Protein AF-A0A975L8X0-F1 (afdb_monomer_lite)

Structure (mmCIF, N/CA/C/O backbone):
data_AF-A0A975L8X0-F1
#
_entry.id   AF-A0A975L8X0-F1
#
loop_
_atom_site.group_PDB
_atom_site.id
_atom_site.type_symbol
_atom_site.label_atom_id
_atom_site.label_alt_id
_atom_site.label_comp_id
_atom_site.label_asym_id
_atom_site.label_entity_id
_atom_site.label_seq_id
_atom_site.pdbx_PDB_ins_code
_atom_site.Cartn_x
_atom_site.Cartn_y
_atom_site.Cartn_z
_atom_site.occupancy
_atom_site.B_iso_or_equiv
_atom_site.auth_seq_id
_atom_site.auth_comp_id
_atom_site.auth_asym_id
_atom_site.auth_atom_id
_atom_site.pdbx_PDB_model_num
ATOM 1 N N . MET A 1 1 ? 4.754 -21.059 49.675 1.00 55.91 1 MET A N 1
ATOM 2 C CA . MET A 1 1 ? 4.099 -20.841 48.363 1.00 55.91 1 MET A CA 1
ATOM 3 C C . MET A 1 1 ? 3.462 -22.156 47.938 1.00 55.91 1 MET A C 1
ATOM 5 O O . MET A 1 1 ? 4.139 -23.170 48.025 1.00 55.91 1 MET A O 1
ATOM 9 N N . SER A 1 2 ? 2.166 -22.177 47.611 1.00 67.75 2 SER A N 1
ATOM 10 C CA . SER A 1 2 ? 1.425 -23.437 47.421 1.00 67.75 2 SER A CA 1
ATOM 11 C C . SER A 1 2 ? 1.629 -24.007 46.003 1.00 67.75 2 SER A C 1
ATOM 13 O O . SER A 1 2 ? 1.633 -23.211 45.058 1.00 67.75 2 SER A O 1
ATOM 15 N N . PRO A 1 3 ? 1.754 -25.338 45.813 1.00 68.19 3 PRO A N 1
ATOM 16 C CA . PRO A 1 3 ? 2.010 -25.963 44.506 1.00 68.19 3 PRO A CA 1
ATOM 17 C C . PRO A 1 3 ? 1.016 -25.545 43.413 1.00 68.19 3 PRO A C 1
ATOM 19 O O . PRO A 1 3 ? 1.399 -25.328 42.266 1.00 68.19 3 PRO A O 1
ATOM 22 N N . ALA A 1 4 ? -0.250 -25.335 43.788 1.00 67.00 4 ALA A N 1
ATOM 23 C CA . ALA A 1 4 ? -1.307 -24.887 42.881 1.00 67.00 4 ALA A CA 1
ATOM 24 C C . ALA A 1 4 ? -1.057 -23.480 42.303 1.00 67.00 4 ALA A C 1
ATOM 26 O O . ALA A 1 4 ? -1.354 -23.222 41.137 1.00 67.00 4 ALA A O 1
ATOM 27 N N . LYS A 1 5 ? -0.457 -22.575 43.088 1.00 71.56 5 LYS A N 1
ATOM 28 C CA . LYS A 1 5 ? -0.154 -21.205 42.647 1.00 71.56 5 LYS A CA 1
ATOM 29 C C . LYS A 1 5 ? 0.991 -21.198 41.628 1.00 71.56 5 LYS A C 1
ATOM 31 O O . LYS A 1 5 ? 0.914 -20.502 40.626 1.00 71.56 5 LYS A O 1
ATOM 36 N N . MET A 1 6 ? 1.984 -22.066 41.829 1.00 66.12 6 MET A N 1
ATOM 37 C CA . MET A 1 6 ? 3.140 -22.222 40.940 1.00 66.12 6 MET A CA 1
ATOM 38 C C . MET A 1 6 ? 2.777 -22.872 39.593 1.00 66.12 6 MET A C 1
ATOM 40 O O . MET A 1 6 ? 3.322 -22.493 38.559 1.00 66.12 6 MET A O 1
ATOM 44 N N . MET A 1 7 ? 1.835 -23.823 39.590 1.00 65.69 7 MET A N 1
ATOM 45 C CA . MET A 1 7 ? 1.292 -24.431 38.365 1.00 65.69 7 MET A CA 1
ATOM 46 C C . MET A 1 7 ? 0.499 -23.413 37.532 1.00 65.69 7 MET A C 1
ATOM 48 O O . MET A 1 7 ? 0.650 -23.366 36.314 1.00 65.69 7 MET A O 1
ATOM 52 N N . SER A 1 8 ? -0.292 -22.560 38.193 1.00 75.31 8 SER A N 1
ATOM 53 C CA . SER A 1 8 ? -1.076 -21.502 37.541 1.00 75.31 8 SER A CA 1
ATOM 54 C C . SER A 1 8 ? -0.187 -20.407 36.933 1.00 75.31 8 SER A C 1
ATOM 56 O O . SER A 1 8 ? -0.393 -19.992 35.794 1.00 75.31 8 SER A O 1
ATOM 58 N N . GLU A 1 9 ? 0.879 -20.005 37.634 1.00 78.00 9 GLU A N 1
ATOM 59 C CA . GLU A 1 9 ? 1.866 -19.048 37.112 1.00 78.00 9 GLU A CA 1
ATOM 60 C C . GLU A 1 9 ? 2.640 -19.604 35.909 1.00 78.00 9 GLU A C 1
ATOM 62 O O . GLU A 1 9 ? 2.804 -18.910 34.905 1.00 78.00 9 GLU A O 1
ATOM 67 N N . LYS A 1 10 ? 3.048 -20.881 35.962 1.00 75.56 10 LYS A N 1
ATOM 68 C CA . LYS A 1 10 ? 3.698 -21.558 34.829 1.00 75.56 10 LYS A CA 1
ATOM 69 C C . LYS A 1 10 ? 2.776 -21.683 33.618 1.00 75.56 10 LYS A C 1
ATOM 71 O O . LYS A 1 10 ? 3.245 -21.502 32.499 1.00 75.56 10 LYS A O 1
ATOM 76 N N . ALA A 1 11 ? 1.485 -21.947 33.822 1.00 75.25 11 ALA A N 1
ATOM 77 C CA . ALA A 1 11 ? 0.503 -21.980 32.741 1.00 75.25 11 ALA A CA 1
ATOM 78 C C . ALA A 1 11 ? 0.311 -20.589 32.112 1.00 75.25 11 ALA A C 1
ATOM 80 O O . ALA A 1 11 ? 0.362 -20.451 30.892 1.00 75.25 11 ALA A O 1
ATOM 81 N N . ALA A 1 12 ? 0.193 -19.538 32.929 1.00 77.38 12 ALA A N 1
ATOM 82 C CA . ALA A 1 12 ? 0.083 -18.161 32.447 1.00 77.38 12 ALA A CA 1
ATOM 83 C C . ALA A 1 12 ? 1.349 -17.680 31.716 1.00 77.38 12 ALA A C 1
ATOM 85 O O . ALA A 1 12 ? 1.270 -16.846 30.813 1.00 77.38 12 ALA A O 1
ATOM 86 N N . GLU A 1 13 ? 2.529 -18.171 32.097 1.00 76.44 13 GLU A N 1
ATOM 87 C CA . GLU A 1 13 ? 3.774 -17.883 31.384 1.00 76.44 13 GLU A CA 1
ATOM 88 C C . GLU A 1 13 ? 3.920 -18.693 30.090 1.00 76.44 13 GLU A C 1
ATOM 90 O O . GLU A 1 13 ? 4.426 -18.169 29.101 1.00 76.44 13 GLU A O 1
ATOM 95 N N . GLN A 1 14 ? 3.429 -19.935 30.049 1.00 70.88 14 GLN A N 1
ATOM 96 C CA . GLN A 1 14 ? 3.377 -20.724 28.816 1.00 70.88 14 GLN A CA 1
ATOM 97 C C . GLN A 1 14 ? 2.413 -20.127 27.790 1.00 70.88 14 GLN A C 1
ATOM 99 O O . GLN A 1 14 ? 2.766 -20.073 26.617 1.00 70.88 14 GLN A O 1
ATOM 104 N N . VAL A 1 15 ? 1.255 -19.611 28.216 1.00 70.44 15 VAL A N 1
ATOM 105 C CA . VAL A 1 15 ? 0.321 -18.889 27.333 1.00 70.44 15 VAL A CA 1
ATOM 106 C C . VAL A 1 15 ? 0.959 -17.601 26.811 1.00 70.44 15 VAL A C 1
ATOM 108 O O . VAL A 1 15 ? 0.983 -17.386 25.605 1.00 70.44 15 VAL A O 1
ATOM 111 N N . ARG A 1 16 ? 1.593 -16.800 27.681 1.00 73.19 16 ARG A N 1
ATOM 112 C CA . ARG A 1 16 ? 2.320 -15.587 27.262 1.00 73.19 16 ARG A CA 1
ATOM 113 C C . ARG A 1 16 ? 3.479 -15.889 26.309 1.00 73.19 16 ARG A C 1
ATOM 115 O O . ARG A 1 16 ? 3.683 -15.145 25.356 1.00 73.19 16 ARG A O 1
ATOM 122 N N . LYS A 1 17 ? 4.220 -16.981 26.528 1.00 65.94 17 LYS A N 1
ATOM 123 C CA . LYS A 1 17 ? 5.264 -17.447 25.601 1.00 65.94 17 LYS A CA 1
ATOM 124 C C . LYS A 1 17 ? 4.679 -17.952 24.289 1.00 65.94 17 LYS A C 1
ATOM 126 O O . LYS A 1 17 ? 5.260 -17.659 23.258 1.00 65.94 17 LYS A O 1
ATOM 131 N N . ALA A 1 18 ? 3.558 -18.668 24.309 1.00 61.19 18 ALA A N 1
ATOM 132 C CA . ALA A 1 18 ? 2.891 -19.150 23.103 1.00 61.19 18 ALA A CA 1
ATOM 133 C C . ALA A 1 18 ? 2.332 -17.994 22.256 1.00 61.19 18 ALA A C 1
ATOM 135 O O . ALA A 1 18 ? 2.523 -18.010 21.045 1.00 61.19 18 ALA A O 1
ATOM 136 N N . ASP A 1 19 ? 1.743 -16.964 22.873 1.00 59.00 19 ASP A N 1
ATOM 137 C CA . ASP A 1 19 ? 1.333 -15.727 22.188 1.00 59.00 19 ASP A CA 1
ATOM 138 C C . ASP A 1 19 ? 2.541 -14.940 21.657 1.00 59.00 19 ASP A C 1
ATOM 140 O O . ASP A 1 19 ? 2.546 -14.510 20.505 1.00 59.00 19 ASP A O 1
ATOM 144 N N . ALA A 1 20 ? 3.616 -14.826 22.444 1.00 60.09 20 ALA A N 1
ATOM 145 C CA . ALA A 1 20 ? 4.866 -14.207 22.001 1.00 60.09 20 ALA A CA 1
ATOM 146 C C . ALA A 1 20 ? 5.560 -14.981 20.865 1.00 60.09 20 ALA A C 1
ATOM 148 O O . ALA A 1 20 ? 6.262 -14.376 20.058 1.00 60.09 20 ALA A O 1
ATOM 149 N N . LEU A 1 21 ? 5.369 -16.302 20.784 1.00 55.38 21 LEU A N 1
ATOM 150 C CA . LEU A 1 21 ? 5.897 -17.150 19.712 1.00 55.38 21 LEU A CA 1
ATOM 151 C C . LEU A 1 21 ? 5.004 -17.109 18.462 1.00 55.38 21 LEU A C 1
ATOM 153 O O . LEU A 1 21 ? 5.518 -17.139 17.346 1.00 55.38 21 LEU A O 1
ATOM 157 N N . ARG A 1 22 ? 3.681 -16.971 18.634 1.00 53.16 22 ARG A N 1
ATOM 158 C CA . ARG A 1 22 ? 2.722 -16.699 17.547 1.00 53.16 22 ARG A CA 1
ATOM 159 C C . ARG A 1 22 ? 3.025 -15.384 16.827 1.00 53.16 22 ARG A C 1
ATOM 161 O O . ARG A 1 22 ? 2.764 -15.274 15.639 1.00 53.16 22 ARG A O 1
ATOM 168 N N . LEU A 1 23 ? 3.630 -14.429 17.529 1.00 56.44 23 LEU A N 1
ATOM 169 C CA . LEU A 1 23 ? 4.088 -13.146 16.990 1.00 56.44 23 LEU A CA 1
ATOM 170 C C . LEU A 1 23 ? 5.388 -13.222 16.159 1.00 56.44 23 LEU A C 1
ATOM 172 O O . LEU A 1 23 ? 5.853 -12.178 15.705 1.00 56.44 23 LEU A O 1
ATOM 176 N N . GLN A 1 24 ? 6.011 -14.396 15.962 1.00 61.16 24 GLN A N 1
ATOM 177 C CA . GLN A 1 24 ? 7.360 -14.468 15.370 1.00 61.16 24 GLN A CA 1
ATOM 178 C C . GLN A 1 24 ? 7.471 -14.865 13.897 1.00 61.16 24 GLN A C 1
ATOM 180 O O . GLN A 1 24 ? 8.574 -14.754 13.364 1.00 61.16 24 GLN A O 1
ATOM 185 N N . ARG A 1 25 ? 6.400 -15.239 13.191 1.00 56.84 25 ARG A N 1
ATOM 186 C CA . ARG A 1 25 ? 6.434 -15.287 11.718 1.00 56.84 25 ARG A CA 1
ATOM 187 C C . ARG A 1 25 ? 5.077 -14.907 11.137 1.00 56.84 25 ARG A C 1
ATOM 189 O O . ARG A 1 25 ? 4.072 -15.393 11.654 1.00 56.84 25 ARG A O 1
ATOM 196 N N . PRO A 1 26 ? 5.038 -14.084 10.075 1.00 62.03 26 PRO A N 1
ATOM 197 C CA . PRO A 1 26 ? 3.825 -13.915 9.294 1.00 62.03 26 PRO A CA 1
ATOM 198 C C . PRO A 1 26 ? 3.298 -15.286 8.859 1.00 62.03 26 PRO A C 1
ATOM 200 O O . PRO A 1 26 ? 4.081 -16.184 8.541 1.00 62.03 26 PRO A O 1
ATOM 203 N N . THR A 1 27 ? 1.977 -15.460 8.865 1.00 67.81 27 THR A N 1
ATOM 204 C CA . THR A 1 27 ? 1.337 -16.701 8.393 1.00 67.81 27 THR A CA 1
ATOM 205 C C . THR A 1 27 ? 1.385 -16.846 6.867 1.00 67.81 27 THR A C 1
ATOM 207 O O . THR A 1 27 ? 1.020 -17.892 6.335 1.00 67.81 27 THR A O 1
ATOM 210 N N . TRP A 1 28 ? 1.863 -15.808 6.179 1.00 67.44 28 TRP A N 1
ATOM 211 C CA . TRP A 1 28 ? 1.952 -15.670 4.733 1.00 67.44 28 TRP A CA 1
ATOM 212 C C . TRP A 1 28 ? 3.406 -15.655 4.249 1.00 67.44 28 TRP A C 1
ATOM 214 O O . TRP A 1 28 ? 4.306 -15.180 4.948 1.00 67.44 28 TRP A O 1
ATOM 224 N N . SER A 1 29 ? 3.631 -16.151 3.029 1.00 72.25 29 SER A N 1
ATOM 225 C CA . SER A 1 29 ? 4.866 -15.865 2.298 1.00 72.25 29 SER A CA 1
ATOM 226 C C . SER A 1 29 ? 4.864 -14.396 1.864 1.00 72.25 29 SER A C 1
ATOM 228 O O . SER A 1 29 ? 3.801 -13.795 1.688 1.00 72.25 29 SER A O 1
ATOM 230 N N . PHE A 1 30 ? 6.047 -13.792 1.740 1.00 69.19 30 PHE A N 1
ATOM 231 C CA . PHE A 1 30 ? 6.176 -12.394 1.316 1.00 69.19 30 PHE A CA 1
ATOM 232 C C . PHE A 1 30 ? 5.448 -12.143 -0.019 1.00 69.19 30 PHE A C 1
ATOM 234 O O . PHE A 1 30 ? 4.778 -11.125 -0.177 1.00 69.19 30 PHE A O 1
ATOM 241 N N . ASP A 1 31 ? 5.484 -13.132 -0.908 1.00 70.75 31 ASP A N 1
ATOM 242 C CA . ASP A 1 31 ? 4.881 -13.113 -2.238 1.00 70.75 31 ASP A CA 1
ATOM 243 C C . ASP A 1 31 ? 3.347 -13.150 -2.148 1.00 70.75 31 ASP A C 1
ATOM 245 O O . ASP A 1 31 ? 2.671 -12.237 -2.628 1.00 70.75 31 ASP A O 1
ATOM 249 N N . ASP A 1 32 ? 2.796 -14.142 -1.431 1.00 71.06 32 ASP A N 1
ATOM 250 C CA . ASP A 1 32 ? 1.347 -14.279 -1.211 1.00 71.06 32 ASP A CA 1
ATOM 251 C C . ASP A 1 32 ? 0.767 -13.038 -0.533 1.00 71.06 32 ASP A C 1
ATOM 253 O O . ASP A 1 32 ? -0.381 -12.653 -0.770 1.00 71.06 32 ASP A O 1
ATOM 257 N N . HIS A 1 33 ? 1.552 -12.397 0.329 1.00 76.88 33 HIS A N 1
ATOM 258 C CA . HIS A 1 33 ? 1.128 -11.185 0.998 1.00 76.88 33 HIS A CA 1
ATOM 259 C C . HIS A 1 33 ? 1.000 -10.018 0.047 1.00 76.88 33 HIS A C 1
ATOM 261 O O . HIS A 1 33 ? -0.069 -9.423 0.013 1.00 76.88 33 HIS A O 1
ATOM 267 N N . TRP A 1 34 ? 2.026 -9.694 -0.740 1.00 82.31 34 TRP A N 1
ATOM 268 C CA . TRP A 1 34 ? 1.946 -8.540 -1.633 1.00 82.31 34 TRP A CA 1
ATOM 269 C C . TRP A 1 34 ? 0.926 -8.737 -2.753 1.00 82.31 34 TRP A C 1
ATOM 271 O O . TRP A 1 34 ? 0.173 -7.805 -3.036 1.00 82.31 34 TRP A O 1
ATOM 281 N N . VAL A 1 35 ? 0.816 -9.944 -3.320 1.00 78.44 35 VAL A N 1
ATOM 282 C CA . VAL A 1 35 ? -0.201 -10.249 -4.341 1.00 78.44 35 VAL A CA 1
ATOM 283 C C . VAL A 1 35 ? -1.610 -10.002 -3.801 1.00 78.44 35 VAL A C 1
ATOM 285 O O . VAL A 1 35 ? -2.407 -9.306 -4.432 1.00 78.44 35 VAL A O 1
ATOM 288 N N . ASN A 1 36 ? -1.929 -10.519 -2.614 1.00 81.75 36 ASN A N 1
ATOM 289 C CA . ASN A 1 36 ? -3.265 -10.349 -2.041 1.00 81.75 36 ASN A CA 1
ATOM 290 C C . ASN A 1 36 ? -3.490 -8.931 -1.498 1.00 81.75 36 ASN A C 1
ATOM 292 O O . ASN A 1 36 ? -4.569 -8.362 -1.653 1.00 81.75 36 ASN A O 1
ATOM 296 N N . LEU A 1 37 ? -2.473 -8.340 -0.869 1.00 86.75 37 LEU A N 1
ATOM 297 C CA . LEU A 1 37 ? -2.566 -7.047 -0.198 1.00 86.75 37 LEU A CA 1
ATOM 298 C C . LEU A 1 37 ? -2.733 -5.892 -1.180 1.00 86.75 37 LEU A C 1
ATOM 300 O O . LEU A 1 37 ? -3.514 -4.988 -0.904 1.00 86.75 37 LEU A O 1
ATOM 304 N N . LEU A 1 38 ? -2.028 -5.903 -2.312 1.00 89.19 38 LEU A N 1
ATOM 305 C CA . LEU A 1 38 ? -2.107 -4.811 -3.284 1.00 89.19 38 LEU A CA 1
ATOM 306 C C . LEU A 1 38 ? -3.463 -4.757 -3.998 1.00 89.19 38 LEU A C 1
ATOM 308 O O . LEU A 1 38 ? -3.893 -3.677 -4.401 1.00 89.19 38 LEU A O 1
ATOM 312 N N . ASN A 1 39 ? -4.147 -5.895 -4.117 1.00 87.88 39 ASN A N 1
ATOM 313 C CA . ASN A 1 39 ? -5.402 -6.029 -4.855 1.00 87.88 39 ASN A CA 1
ATOM 314 C C . ASN A 1 39 ? -6.671 -5.793 -4.013 1.00 87.88 39 ASN A C 1
ATOM 316 O O . ASN A 1 39 ? -7.772 -5.906 -4.544 1.00 87.88 39 ASN A O 1
ATOM 320 N N . GLN A 1 40 ? -6.550 -5.445 -2.728 1.00 88.38 40 GLN A N 1
ATOM 321 C CA . 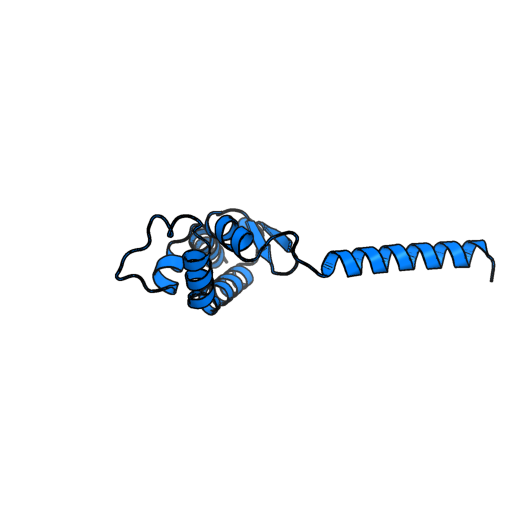GLN A 1 40 ? -7.696 -5.143 -1.860 1.00 88.38 40 GLN A CA 1
ATOM 322 C C . GLN A 1 40 ? -7.837 -3.648 -1.555 1.00 88.38 40 GLN A C 1
ATOM 324 O O . GLN A 1 40 ? -6.855 -2.914 -1.519 1.00 88.38 40 GLN A O 1
ATOM 329 N N . GLU A 1 41 ? -9.065 -3.209 -1.272 1.00 94.19 41 GLU A N 1
ATOM 330 C CA . GLU A 1 41 ? -9.390 -1.810 -0.938 1.00 94.19 41 GLU A CA 1
ATOM 331 C C . GLU A 1 41 ? -9.842 -1.608 0.516 1.00 94.19 41 GLU A C 1
ATOM 333 O O . GLU A 1 41 ? -9.968 -0.474 0.977 1.00 94.19 41 GLU A O 1
ATOM 338 N N . GLU A 1 42 ? -10.121 -2.692 1.240 1.00 94.44 42 GLU A N 1
ATOM 339 C CA . GLU A 1 42 ? -10.809 -2.623 2.534 1.00 94.44 42 GLU A CA 1
ATOM 340 C C . GLU A 1 42 ? -9.864 -2.759 3.726 1.00 94.44 42 GLU A C 1
ATOM 342 O O . GLU A 1 42 ? -10.060 -2.103 4.752 1.00 94.44 42 GLU A O 1
ATOM 347 N N . VAL A 1 43 ? -8.841 -3.609 3.610 1.00 94.31 43 VAL A N 1
ATOM 348 C CA . VAL A 1 43 ? -7.991 -3.990 4.738 1.00 94.31 43 VAL A CA 1
ATOM 349 C C . VAL A 1 43 ? -6.519 -3.766 4.411 1.00 94.31 43 VAL A C 1
ATOM 351 O O . VAL A 1 43 ? -6.005 -4.183 3.381 1.00 94.31 43 VAL A O 1
ATOM 354 N N . TRP A 1 44 ? -5.812 -3.140 5.342 1.00 92.69 44 TRP A N 1
ATOM 355 C CA . TRP A 1 44 ? -4.358 -3.133 5.403 1.00 92.69 44 TRP A CA 1
ATOM 356 C C . TRP A 1 44 ? -3.905 -4.191 6.413 1.00 92.69 44 TRP A C 1
ATOM 358 O O . TRP A 1 44 ? -4.379 -4.204 7.548 1.00 92.69 44 TRP A O 1
ATOM 368 N N . ARG A 1 45 ? -2.989 -5.084 6.029 1.00 91.06 45 ARG A N 1
ATOM 369 C CA . ARG A 1 45 ? -2.323 -6.003 6.964 1.00 91.06 45 ARG A CA 1
ATOM 370 C C . ARG A 1 45 ? -0.896 -5.543 7.181 1.00 91.06 45 ARG A C 1
ATOM 372 O O . ARG A 1 45 ? -0.148 -5.416 6.221 1.00 91.06 45 ARG A O 1
ATOM 379 N N . ASP A 1 46 ? -0.526 -5.303 8.432 1.00 86.62 46 ASP A N 1
ATOM 380 C CA . ASP A 1 46 ? 0.841 -4.909 8.755 1.00 86.62 46 ASP A CA 1
ATOM 381 C C . ASP A 1 46 ? 1.798 -6.113 8.858 1.00 86.62 46 ASP A C 1
ATOM 383 O O . ASP A 1 46 ? 1.414 -7.281 8.761 1.00 86.62 46 ASP A O 1
ATOM 387 N N . ARG A 1 47 ? 3.079 -5.815 9.096 1.00 76.56 47 ARG A N 1
ATOM 388 C CA . ARG A 1 47 ? 4.164 -6.800 9.266 1.00 76.56 47 ARG A CA 1
ATOM 389 C C . ARG A 1 47 ? 3.963 -7.806 10.408 1.00 76.56 47 ARG A C 1
ATOM 391 O O . ARG A 1 47 ? 4.717 -8.771 10.486 1.00 76.56 47 ARG A O 1
ATOM 398 N N . TYR A 1 48 ? 3.025 -7.561 11.320 1.00 80.38 48 TYR A N 1
ATOM 399 C CA . TYR A 1 48 ? 2.677 -8.459 12.423 1.00 80.38 48 TYR A CA 1
ATOM 400 C C . TYR A 1 48 ? 1.394 -9.248 12.137 1.00 80.38 48 TYR A C 1
ATOM 402 O O . TYR A 1 48 ? 0.819 -9.829 13.054 1.00 80.38 48 TYR A O 1
ATOM 410 N N . ASP A 1 49 ? 0.941 -9.256 10.879 1.00 80.38 49 ASP A N 1
ATOM 411 C CA . ASP A 1 49 ? -0.304 -9.883 10.429 1.00 80.38 49 ASP A CA 1
ATOM 412 C C . ASP A 1 49 ? -1.562 -9.292 11.094 1.00 80.38 49 ASP A C 1
ATOM 414 O O . ASP A 1 49 ? -2.639 -9.895 11.106 1.00 80.38 49 ASP A O 1
ATOM 418 N N . ARG A 1 50 ? -1.454 -8.072 11.637 1.00 86.50 50 ARG A N 1
ATOM 419 C CA . ARG A 1 50 ? -2.612 -7.364 12.173 1.00 86.50 50 ARG A CA 1
ATOM 420 C C . ARG A 1 50 ? -3.373 -6.715 11.027 1.00 86.50 50 ARG A C 1
ATOM 422 O O . ARG A 1 50 ? -2.827 -5.899 10.287 1.00 86.50 50 ARG A O 1
ATOM 429 N N . ALA A 1 51 ? -4.648 -7.070 10.918 1.00 90.81 51 ALA A N 1
ATOM 430 C CA . ALA A 1 51 ? -5.584 -6.454 9.992 1.00 90.81 51 ALA A CA 1
ATOM 431 C C . ALA A 1 51 ? -6.109 -5.123 10.549 1.00 90.81 51 ALA A C 1
ATOM 433 O O . ALA A 1 5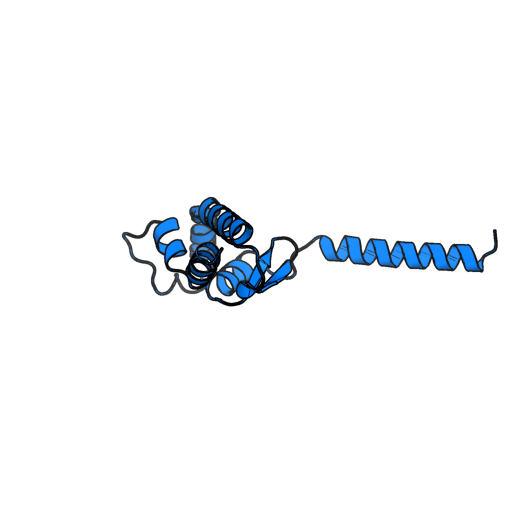1 ? -6.538 -5.041 11.702 1.00 90.81 51 ALA A O 1
ATOM 434 N N . HIS A 1 52 ? -6.106 -4.102 9.701 1.00 93.31 52 HIS A N 1
ATOM 435 C CA . HIS A 1 52 ? -6.644 -2.771 9.950 1.00 93.31 52 HIS A CA 1
ATOM 436 C C . HIS A 1 52 ? -7.651 -2.458 8.847 1.00 93.31 52 HIS A C 1
ATOM 438 O O . HIS A 1 52 ? -7.308 -2.539 7.668 1.00 93.31 52 HIS A O 1
ATOM 444 N N . ARG A 1 53 ? -8.888 -2.105 9.202 1.00 95.88 53 ARG A N 1
ATOM 445 C CA . ARG A 1 53 ? -9.866 -1.628 8.216 1.00 95.88 53 ARG A CA 1
ATOM 446 C C . ARG A 1 53 ? -9.488 -0.216 7.800 1.00 95.88 53 ARG A C 1
ATOM 448 O O . ARG A 1 53 ? -9.360 0.657 8.654 1.00 95.88 53 ARG A O 1
ATOM 455 N N . ILE A 1 54 ? -9.324 0.013 6.502 1.00 96.50 54 ILE A N 1
ATOM 456 C CA . ILE A 1 54 ? -8.834 1.291 5.973 1.00 96.50 54 ILE A CA 1
ATOM 457 C C . ILE A 1 54 ? -9.773 2.438 6.349 1.00 96.50 54 ILE A C 1
ATOM 459 O O . ILE A 1 54 ? -9.310 3.515 6.704 1.00 96.50 54 ILE A O 1
ATOM 463 N N . GLU A 1 55 ? -11.086 2.217 6.353 1.00 95.81 55 GLU A N 1
ATOM 464 C CA . GLU A 1 55 ? -12.055 3.244 6.759 1.00 95.81 55 GLU A CA 1
ATOM 465 C C . GLU A 1 55 ? -11.893 3.691 8.226 1.00 95.81 55 GLU A C 1
ATOM 467 O O . GLU A 1 55 ? -12.089 4.866 8.537 1.00 95.81 55 GLU A O 1
ATOM 472 N N . GLU A 1 56 ? -11.456 2.784 9.104 1.00 96.19 56 GLU A N 1
ATOM 473 C CA . GLU A 1 56 ? -11.260 3.018 10.540 1.00 96.19 56 GLU A CA 1
ATOM 474 C C . GLU A 1 56 ? -9.861 3.576 10.859 1.00 96.19 56 GLU A C 1
ATOM 476 O O . GLU A 1 56 ? -9.625 4.072 11.959 1.00 96.19 56 GLU A O 1
ATOM 481 N N . MET A 1 57 ? -8.918 3.510 9.912 1.00 95.88 57 MET A N 1
ATOM 482 C CA . MET A 1 57 ? -7.554 4.008 10.097 1.00 95.88 57 MET A CA 1
ATOM 483 C C . MET A 1 57 ? -7.508 5.536 10.109 1.00 95.88 57 MET A C 1
ATOM 485 O O . MET A 1 57 ? -8.160 6.200 9.308 1.00 95.88 57 MET A O 1
ATOM 489 N N . GLU A 1 58 ? -6.654 6.102 10.961 1.00 96.31 58 GLU A N 1
ATOM 490 C CA . GLU A 1 58 ? -6.361 7.538 10.964 1.00 96.31 58 GLU A CA 1
ATOM 491 C C . GLU A 1 58 ? -5.788 8.007 9.618 1.00 96.31 58 GLU A C 1
ATOM 493 O O . GLU A 1 58 ? -4.989 7.311 8.982 1.00 96.31 58 GLU A O 1
ATOM 498 N N . ALA A 1 59 ? -6.143 9.225 9.197 1.00 96.62 59 ALA A N 1
ATOM 499 C CA . ALA A 1 59 ? -5.701 9.777 7.913 1.00 96.62 59 ALA A CA 1
ATOM 500 C C . ALA A 1 59 ? -4.167 9.880 7.821 1.00 96.62 59 ALA A C 1
ATOM 502 O O . ALA A 1 59 ? -3.569 9.509 6.810 1.00 96.62 59 ALA A O 1
ATOM 503 N N . SER A 1 60 ? -3.515 10.310 8.906 1.00 96.69 60 SER A N 1
ATOM 504 C CA . SER A 1 60 ? -2.051 10.374 9.004 1.00 96.69 60 SER A CA 1
ATOM 505 C C . SER A 1 60 ? -1.404 8.989 8.942 1.00 96.69 60 SER A C 1
ATOM 507 O O . SER A 1 60 ? -0.354 8.822 8.320 1.00 96.69 60 SER A O 1
ATOM 509 N N . TYR A 1 61 ? -2.048 7.975 9.525 1.00 95.75 61 TYR A N 1
ATOM 510 C CA . TYR A 1 61 ? -1.573 6.600 9.447 1.00 95.75 61 TYR A CA 1
ATOM 511 C C . TYR A 1 61 ? -1.674 6.059 8.017 1.00 95.75 61 TYR A C 1
ATOM 513 O O . TYR A 1 61 ? -0.723 5.444 7.541 1.00 95.75 61 TYR A O 1
ATOM 521 N N . CYS A 1 62 ? -2.748 6.376 7.286 1.00 96.56 62 CYS A N 1
ATOM 522 C CA . CYS A 1 62 ? -2.870 6.034 5.866 1.00 96.56 62 CYS A CA 1
ATOM 523 C C . CYS A 1 62 ? -1.734 6.642 5.027 1.00 96.56 62 CYS A C 1
ATOM 525 O O . CYS A 1 62 ? -1.121 5.933 4.230 1.00 96.56 62 CYS A O 1
ATOM 527 N N . SER A 1 63 ? -1.392 7.917 5.247 1.00 96.75 63 SER A N 1
ATOM 528 C CA . SER A 1 63 ? -0.248 8.566 4.583 1.00 96.75 63 SER A CA 1
ATOM 529 C C . SER A 1 63 ? 1.081 7.867 4.880 1.00 96.75 63 SER A C 1
AT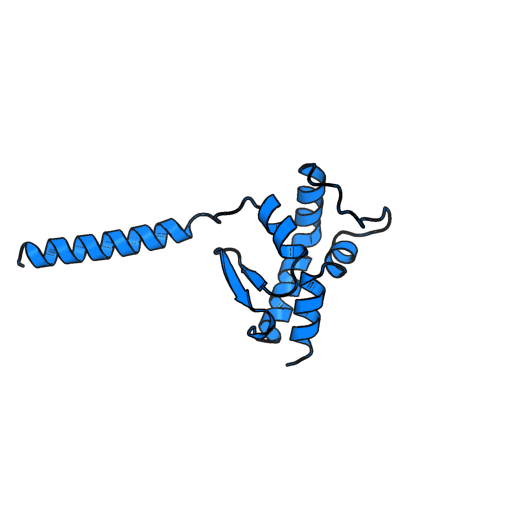OM 531 O O . SER A 1 63 ? 1.893 7.667 3.977 1.00 96.75 63 SER A O 1
ATOM 533 N N . ASN A 1 64 ? 1.289 7.440 6.128 1.00 96.75 64 ASN A N 1
ATOM 534 C CA . ASN A 1 64 ? 2.491 6.701 6.515 1.00 96.75 64 ASN A CA 1
ATOM 535 C C . ASN A 1 64 ? 2.562 5.327 5.838 1.00 96.75 64 ASN A C 1
ATOM 537 O O . ASN A 1 64 ? 3.635 4.926 5.393 1.00 96.75 64 ASN A O 1
ATOM 541 N N . VAL A 1 65 ? 1.432 4.621 5.724 1.00 94.94 65 VAL A N 1
ATOM 542 C CA . VAL A 1 65 ? 1.369 3.335 5.015 1.00 94.94 65 VAL A CA 1
ATOM 543 C C . VAL A 1 65 ? 1.687 3.520 3.531 1.00 94.94 65 VAL A C 1
ATOM 545 O O . VAL A 1 65 ? 2.481 2.754 2.996 1.00 94.94 65 VAL A O 1
ATOM 548 N N . ILE A 1 66 ? 1.160 4.562 2.877 1.00 95.94 66 ILE A N 1
ATOM 549 C CA . ILE A 1 66 ? 1.503 4.878 1.479 1.00 95.94 66 ILE A CA 1
ATOM 550 C C . ILE A 1 66 ? 3.013 5.077 1.329 1.00 95.94 66 ILE A C 1
ATOM 552 O O . ILE A 1 66 ? 3.627 4.454 0.466 1.00 95.94 66 ILE A O 1
ATOM 556 N N . GLY A 1 67 ? 3.621 5.908 2.183 1.00 96.06 67 GLY A N 1
ATOM 557 C CA . GLY A 1 67 ? 5.064 6.151 2.154 1.00 96.06 67 GLY A CA 1
ATOM 558 C C . GLY A 1 67 ? 5.879 4.875 2.373 1.00 96.06 67 GLY A C 1
ATOM 559 O O . GLY A 1 67 ? 6.852 4.633 1.662 1.00 96.06 67 GLY A O 1
ATOM 560 N N . PHE A 1 68 ? 5.445 4.025 3.306 1.00 93.94 68 PHE A N 1
ATOM 561 C CA . PHE A 1 68 ? 6.066 2.725 3.539 1.00 93.94 68 PHE A CA 1
ATOM 562 C C . PHE A 1 68 ? 5.989 1.831 2.297 1.00 93.94 68 PHE A C 1
ATOM 564 O O . PHE A 1 68 ? 7.030 1.373 1.837 1.00 93.94 68 PHE A O 1
ATOM 571 N N . VAL A 1 69 ? 4.804 1.622 1.718 1.00 92.31 69 VAL A N 1
ATOM 572 C CA . VAL A 1 69 ? 4.639 0.756 0.538 1.00 92.31 69 VAL A CA 1
ATOM 573 C C . VAL A 1 69 ? 5.450 1.280 -0.651 1.00 92.31 69 VAL A C 1
ATOM 575 O O . VAL A 1 69 ? 6.142 0.506 -1.305 1.00 92.31 69 VAL A O 1
ATOM 578 N N . MET A 1 70 ? 5.454 2.596 -0.880 1.00 94.06 70 MET A N 1
ATOM 579 C CA . MET A 1 70 ? 6.258 3.217 -1.940 1.00 94.06 70 MET A CA 1
ATOM 580 C C . MET A 1 70 ? 7.764 3.044 -1.717 1.00 94.06 70 MET A C 1
ATOM 582 O O . MET A 1 70 ? 8.501 2.848 -2.674 1.00 94.06 70 MET A O 1
ATOM 586 N N . SER A 1 71 ? 8.236 3.047 -0.467 1.00 94.25 71 SER A N 1
ATOM 587 C CA . SER A 1 71 ? 9.654 2.788 -0.170 1.00 94.25 71 SER A CA 1
ATOM 588 C C . SER A 1 71 ? 10.099 1.355 -0.482 1.00 94.25 71 SER A C 1
ATOM 590 O O . SER A 1 71 ? 11.294 1.086 -0.526 1.00 94.25 71 SER A O 1
ATOM 592 N N . GLN A 1 72 ? 9.149 0.432 -0.657 1.00 90.12 72 GLN A N 1
ATOM 593 C CA . GLN A 1 72 ? 9.405 -0.971 -0.984 1.00 90.12 72 GLN A CA 1
ATOM 594 C C . GLN A 1 72 ? 9.201 -1.262 -2.477 1.00 90.12 72 GLN A C 1
ATOM 596 O O . GLN A 1 72 ? 9.203 -2.427 -2.864 1.00 90.12 72 GLN A O 1
ATOM 601 N N . ALA A 1 73 ? 9.002 -0.233 -3.309 1.00 91.25 73 ALA A N 1
ATOM 602 C CA . ALA A 1 73 ? 8.490 -0.403 -4.661 1.00 91.25 73 ALA A CA 1
ATOM 603 C C . ALA A 1 73 ? 9.316 -1.358 -5.523 1.00 91.25 73 ALA A C 1
ATOM 605 O O . ALA A 1 73 ? 8.766 -2.311 -6.075 1.00 91.25 73 ALA A O 1
ATOM 606 N N . ASP A 1 74 ? 10.628 -1.135 -5.570 1.00 89.81 74 ASP A N 1
ATOM 607 C CA . ASP A 1 74 ? 11.549 -1.973 -6.335 1.00 89.81 74 ASP A CA 1
ATOM 608 C C . ASP A 1 74 ? 11.497 -3.431 -5.869 1.00 89.81 74 ASP A C 1
ATOM 610 O O . ASP A 1 74 ? 11.275 -4.333 -6.673 1.00 89.81 74 ASP A O 1
ATOM 614 N N . GLY A 1 75 ? 11.617 -3.662 -4.556 1.00 88.31 75 GLY A N 1
ATOM 615 C CA . GLY A 1 75 ? 11.632 -5.010 -3.988 1.00 88.31 75 GLY A CA 1
ATOM 616 C C . GLY A 1 75 ? 10.316 -5.762 -4.186 1.00 88.31 75 GLY A C 1
ATOM 617 O O . GLY A 1 75 ? 10.322 -6.967 -4.434 1.00 88.31 75 GLY A O 1
ATOM 618 N N . VAL A 1 76 ? 9.181 -5.061 -4.116 1.00 86.12 76 VAL A N 1
ATOM 619 C CA . VAL A 1 76 ? 7.862 -5.652 -4.380 1.00 86.12 76 VAL A CA 1
ATOM 620 C C . VAL A 1 76 ? 7.757 -6.097 -5.834 1.00 86.12 76 VAL A C 1
ATOM 622 O O . VAL A 1 76 ? 7.354 -7.227 -6.093 1.00 86.12 76 VAL A O 1
ATOM 625 N N . VAL A 1 77 ? 8.144 -5.248 -6.786 1.00 85.00 77 VAL A N 1
ATOM 626 C CA . VAL A 1 77 ? 8.063 -5.584 -8.214 1.00 85.00 77 VAL A CA 1
ATOM 627 C C . VAL A 1 77 ? 9.039 -6.694 -8.588 1.00 85.00 77 VAL A C 1
ATOM 629 O O . VAL A 1 77 ? 8.634 -7.637 -9.263 1.00 85.00 77 VAL A O 1
ATOM 632 N N . GLU A 1 78 ? 10.286 -6.627 -8.119 1.00 85.38 78 GLU A N 1
ATOM 633 C CA . GLU A 1 78 ? 11.295 -7.667 -8.351 1.00 85.38 78 GLU A CA 1
ATOM 634 C C . GLU A 1 78 ? 10.794 -9.036 -7.873 1.00 85.38 78 GLU A C 1
ATOM 636 O O . GLU A 1 78 ? 10.798 -10.007 -8.629 1.00 85.38 78 GLU A O 1
ATOM 641 N N . THR A 1 79 ? 10.266 -9.094 -6.649 1.00 81.88 79 THR A N 1
ATOM 642 C CA . THR A 1 79 ? 9.679 -10.313 -6.076 1.00 81.88 79 THR A CA 1
ATOM 643 C C . THR A 1 79 ? 8.529 -10.851 -6.933 1.00 81.88 79 THR A C 1
ATOM 645 O O . THR A 1 79 ? 8.479 -12.045 -7.240 1.00 81.88 79 THR A O 1
ATOM 648 N N . LEU A 1 80 ? 7.596 -9.983 -7.337 1.00 80.12 80 LEU A N 1
ATOM 649 C CA . LEU A 1 80 ? 6.438 -10.388 -8.137 1.00 80.12 80 LEU A CA 1
ATOM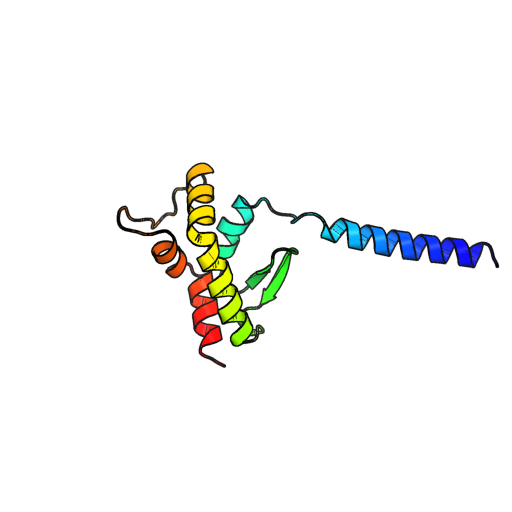 650 C C . LEU A 1 80 ? 6.856 -10.922 -9.513 1.00 80.12 80 LEU A C 1
ATOM 652 O O . LEU A 1 80 ? 6.332 -11.936 -9.959 1.00 80.12 80 LEU A O 1
ATOM 656 N N . MET A 1 81 ? 7.849 -10.305 -10.156 1.00 79.19 81 MET A N 1
ATOM 657 C CA . MET A 1 81 ? 8.384 -10.785 -11.435 1.00 79.19 81 MET A CA 1
ATOM 658 C C . MET A 1 81 ? 9.111 -12.133 -11.307 1.00 79.19 81 MET A C 1
ATOM 660 O O . MET A 1 81 ? 9.066 -12.949 -12.226 1.00 79.19 81 MET A O 1
ATOM 664 N N . MET A 1 82 ? 9.778 -12.391 -10.179 1.00 78.12 82 MET A N 1
ATOM 665 C CA . MET A 1 82 ? 10.530 -13.632 -9.952 1.00 78.12 82 MET A CA 1
ATOM 666 C C . MET A 1 82 ? 9.654 -14.842 -9.612 1.00 78.12 82 MET A C 1
ATOM 668 O O . MET A 1 82 ? 10.083 -15.983 -9.792 1.00 78.12 82 MET A O 1
ATOM 672 N N . THR A 1 83 ? 8.448 -14.623 -9.097 1.00 70.31 83 THR A N 1
ATOM 673 C CA . THR A 1 83 ? 7.631 -15.692 -8.504 1.00 70.31 83 THR A CA 1
ATOM 674 C C . THR A 1 83 ? 6.778 -16.460 -9.512 1.00 70.31 83 THR A C 1
ATOM 676 O O . THR A 1 83 ? 6.084 -17.392 -9.115 1.00 70.31 83 THR A O 1
ATOM 679 N N . ASN A 1 84 ? 6.835 -16.136 -10.815 1.00 58.62 84 ASN A N 1
ATOM 680 C CA . ASN A 1 84 ? 5.931 -16.661 -11.861 1.00 58.62 84 ASN A CA 1
ATOM 681 C C . ASN A 1 84 ? 4.434 -16.563 -11.496 1.00 58.62 84 ASN A C 1
ATOM 683 O O . ASN A 1 84 ? 3.593 -17.149 -12.176 1.00 58.62 84 ASN A O 1
ATOM 687 N N . SER A 1 85 ? 4.096 -15.839 -10.425 1.00 56.59 85 SER A N 1
ATOM 688 C CA . SER A 1 85 ? 2.760 -15.327 -10.198 1.00 56.59 85 SER A CA 1
ATOM 689 C C . SER A 1 85 ? 2.549 -14.358 -11.341 1.00 56.59 85 SER A C 1
ATOM 691 O O . SER A 1 85 ? 3.344 -13.429 -11.445 1.00 56.59 85 SER A O 1
ATOM 693 N N . ASP A 1 86 ? 1.586 -14.656 -12.216 1.00 54.50 86 ASP A N 1
ATOM 694 C CA . ASP A 1 86 ? 1.253 -13.914 -13.435 1.00 54.50 86 ASP A CA 1
ATOM 695 C C . ASP A 1 86 ? 1.836 -12.500 -13.421 1.00 54.50 86 ASP A C 1
ATOM 697 O O . ASP A 1 86 ? 1.482 -11.708 -12.538 1.00 54.50 86 ASP A O 1
ATOM 701 N N . GLU A 1 87 ? 2.757 -12.220 -14.360 1.00 55.53 87 GLU A N 1
ATOM 702 C CA . GLU A 1 87 ? 3.333 -10.886 -14.560 1.00 55.53 87 GLU A CA 1
ATOM 703 C C . GLU A 1 87 ? 2.220 -9.863 -14.330 1.00 55.53 87 GLU A C 1
ATOM 705 O O . GLU A 1 87 ? 1.118 -10.082 -14.858 1.00 55.53 87 GLU A O 1
ATOM 710 N N . PRO A 1 88 ? 2.435 -8.829 -13.488 1.00 63.78 88 PRO A N 1
ATOM 711 C CA . PRO A 1 88 ? 1.330 -8.022 -13.016 1.00 63.78 88 PRO A CA 1
ATOM 712 C C . PRO A 1 88 ? 0.482 -7.602 -14.202 1.00 63.78 88 PRO A C 1
ATOM 714 O O . PRO A 1 88 ? 1.012 -7.030 -15.150 1.00 63.78 88 PRO A O 1
ATOM 717 N N . THR A 1 89 ? -0.801 -7.970 -14.196 1.00 65.75 89 THR A N 1
ATOM 718 C CA . THR A 1 89 ? -1.587 -8.136 -15.435 1.00 65.75 89 THR A CA 1
ATOM 719 C C . THR A 1 89 ? -1.733 -6.835 -16.249 1.00 65.75 89 THR A C 1
ATOM 721 O O . THR A 1 89 ? -2.212 -6.838 -17.379 1.00 65.75 89 THR A O 1
ATOM 724 N N . ASP A 1 90 ? -1.306 -5.711 -15.674 1.00 78.88 90 ASP A N 1
ATOM 725 C CA . ASP A 1 90 ? -1.305 -4.357 -16.213 1.00 78.88 90 ASP A CA 1
ATOM 726 C C . ASP A 1 90 ? 0.053 -3.619 -16.084 1.00 78.88 90 ASP A C 1
ATOM 728 O O . ASP A 1 90 ? 0.103 -2.378 -16.059 1.00 78.88 90 ASP A O 1
ATOM 732 N N . TRP A 1 91 ? 1.158 -4.363 -15.980 1.00 82.94 91 TRP A N 1
ATOM 733 C CA . TRP A 1 91 ? 2.514 -3.832 -16.094 1.00 82.94 91 TRP A CA 1
ATOM 734 C C . TRP A 1 91 ? 2.793 -3.395 -17.539 1.00 82.94 91 TRP A C 1
ATOM 736 O O . TRP A 1 91 ? 2.605 -4.160 -18.486 1.00 82.94 91 TRP A O 1
ATOM 746 N N . HIS A 1 92 ? 3.259 -2.161 -17.732 1.00 83.00 92 HIS A N 1
ATOM 747 C CA . HIS A 1 92 ? 3.706 -1.665 -19.034 1.00 83.00 92 HIS A CA 1
ATOM 748 C C . HIS A 1 92 ? 5.226 -1.509 -19.078 1.00 83.00 92 HIS A C 1
ATOM 750 O O . HIS A 1 92 ? 5.855 -1.145 -18.093 1.00 83.00 92 HIS A O 1
ATOM 756 N N . GLN A 1 93 ? 5.825 -1.664 -20.264 1.00 79.25 93 GLN A N 1
ATOM 757 C CA . GLN A 1 93 ? 7.279 -1.519 -20.456 1.00 79.25 93 GLN A CA 1
ATOM 758 C C . GLN A 1 93 ? 7.840 -0.151 -20.024 1.00 79.25 93 GLN A C 1
ATOM 760 O O . GLN A 1 93 ? 9.031 -0.033 -19.760 1.00 79.25 93 GLN A O 1
ATOM 765 N N . SER A 1 94 ? 7.004 0.889 -19.973 1.00 85.69 94 SER A N 1
ATOM 766 C CA . SER A 1 94 ? 7.385 2.233 -19.525 1.00 85.69 94 SER A CA 1
ATOM 767 C C . SER A 1 94 ? 7.084 2.513 -18.048 1.00 85.69 94 SER A C 1
ATOM 769 O O . SER A 1 94 ? 7.267 3.650 -17.599 1.00 85.69 94 SER A O 1
ATOM 771 N N . ASP A 1 95 ? 6.540 1.543 -17.313 1.00 88.38 95 ASP A N 1
ATOM 772 C CA . ASP A 1 95 ? 6.245 1.720 -15.897 1.00 88.38 95 ASP A CA 1
ATOM 773 C C . ASP A 1 95 ? 7.520 1.693 -15.064 1.00 88.38 95 ASP A C 1
ATOM 775 O O . ASP A 1 95 ? 8.429 0.895 -15.282 1.00 88.38 95 ASP A O 1
ATOM 779 N N . THR A 1 96 ? 7.557 2.580 -14.073 1.00 91.50 96 THR A N 1
ATOM 780 C CA . THR A 1 96 ? 8.446 2.412 -12.925 1.00 91.50 96 THR A CA 1
ATOM 781 C C . THR A 1 96 ? 7.687 1.644 -11.840 1.00 91.50 96 THR A C 1
ATOM 783 O O . THR A 1 96 ? 6.447 1.705 -11.816 1.00 91.50 96 THR A O 1
ATOM 786 N N . PRO A 1 97 ? 8.384 0.963 -10.916 1.00 91.06 97 PRO A N 1
ATOM 787 C CA . PRO A 1 97 ? 7.742 0.257 -9.812 1.00 91.06 97 PRO A CA 1
ATOM 788 C C . PRO A 1 97 ? 6.737 1.107 -9.029 1.00 91.06 97 PRO A C 1
ATOM 790 O O . PRO A 1 97 ? 5.633 0.654 -8.727 1.00 91.06 97 PRO A O 1
ATOM 793 N N . GLU A 1 98 ? 7.050 2.380 -8.790 1.00 93.06 98 GLU A N 1
ATOM 794 C CA . GLU A 1 98 ? 6.169 3.316 -8.089 1.00 93.06 98 GLU A CA 1
ATOM 795 C C . GLU A 1 98 ? 4.925 3.662 -8.905 1.00 93.06 98 GLU A C 1
ATOM 797 O O . GLU A 1 98 ? 3.829 3.733 -8.351 1.00 93.06 98 GLU A O 1
ATOM 802 N N . LYS A 1 99 ? 5.057 3.865 -10.224 1.00 92.12 99 LYS A N 1
ATOM 803 C CA . LYS A 1 99 ? 3.906 4.146 -11.100 1.00 92.12 99 LYS A CA 1
ATOM 804 C C . LYS A 1 99 ? 2.953 2.963 -11.156 1.00 92.12 99 LYS A C 1
ATOM 806 O O . LYS A 1 99 ? 1.736 3.150 -11.130 1.00 92.12 99 LYS A O 1
ATOM 811 N N . TRP A 1 100 ? 3.492 1.753 -11.226 1.00 90.94 100 TRP A N 1
ATOM 812 C CA . TRP A 1 100 ? 2.678 0.550 -11.203 1.00 90.94 100 TRP A CA 1
ATOM 813 C C . TRP A 1 100 ? 1.991 0.362 -9.838 1.00 90.94 100 TRP A C 1
ATOM 815 O O . TRP A 1 100 ? 0.775 0.133 -9.791 1.00 90.94 100 TRP A O 1
ATOM 825 N N . LEU A 1 101 ? 2.719 0.571 -8.732 1.00 91.12 101 LEU A N 1
ATOM 826 C CA . LEU A 1 101 ? 2.172 0.498 -7.372 1.00 91.12 101 LEU A CA 1
ATOM 827 C C . LEU A 1 101 ? 1.111 1.561 -7.081 1.00 91.12 101 LEU A C 1
ATOM 829 O O . LEU A 1 101 ? 0.095 1.269 -6.453 1.00 91.12 101 LEU A O 1
ATOM 833 N N . ALA A 1 102 ? 1.295 2.782 -7.582 1.00 92.12 102 ALA A N 1
ATOM 834 C CA . ALA A 1 102 ? 0.339 3.879 -7.426 1.00 92.12 102 ALA A CA 1
ATOM 835 C C . ALA A 1 102 ? -1.035 3.577 -8.042 1.00 92.12 102 ALA A C 1
ATOM 837 O O . ALA A 1 102 ? -2.024 4.213 -7.678 1.00 92.12 102 ALA A O 1
ATOM 838 N N . ARG A 1 103 ? -1.107 2.624 -8.978 1.00 90.44 103 ARG A N 1
ATOM 839 C CA . ARG A 1 103 ? -2.348 2.177 -9.623 1.00 90.44 103 ARG A CA 1
ATOM 840 C C . ARG A 1 103 ? -3.033 1.026 -8.883 1.00 90.44 103 ARG A C 1
ATOM 842 O O . ARG A 1 103 ? -4.130 0.644 -9.270 1.00 90.44 103 ARG A O 1
ATOM 849 N N . ARG A 1 104 ? -2.413 0.473 -7.832 1.00 92.31 104 ARG A N 1
ATOM 850 C CA . ARG A 1 104 ? -2.994 -0.652 -7.091 1.00 92.31 104 ARG A CA 1
ATOM 851 C C . ARG A 1 104 ? -4.207 -0.210 -6.260 1.00 92.31 104 ARG A C 1
ATOM 853 O O . ARG A 1 104 ? -4.138 0.857 -5.636 1.00 92.31 104 ARG A O 1
ATOM 860 N N . PRO A 1 105 ? -5.261 -1.047 -6.174 1.00 94.00 105 PRO A N 1
ATOM 861 C CA . PRO A 1 105 ? -6.455 -0.778 -5.367 1.00 94.00 105 PRO A CA 1
ATOM 862 C C . PRO A 1 105 ? -6.153 -0.332 -3.929 1.00 94.00 105 PRO A C 1
ATOM 864 O O . PRO A 1 105 ? -6.710 0.660 -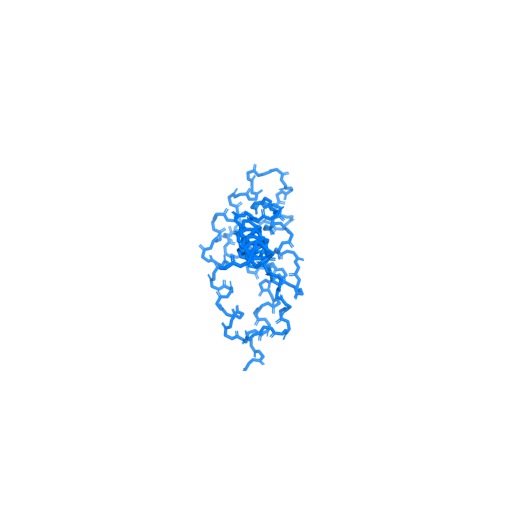3.450 1.00 94.00 105 PRO A O 1
ATOM 867 N N . LEU A 1 106 ? -5.189 -0.981 -3.269 1.00 94.69 106 LEU A N 1
ATOM 868 C CA . LEU A 1 106 ? -4.791 -0.632 -1.904 1.00 94.69 106 LEU A CA 1
ATOM 869 C C . LEU A 1 106 ? -4.334 0.825 -1.776 1.00 94.69 106 LEU A C 1
ATOM 871 O O . LEU A 1 106 ? -4.771 1.551 -0.881 1.00 94.69 106 LEU A O 1
ATOM 875 N N . LEU A 1 107 ? -3.454 1.269 -2.677 1.00 95.69 107 LEU A N 1
ATOM 876 C CA . LEU A 1 107 ? -2.901 2.622 -2.639 1.00 95.69 107 LEU A CA 1
ATOM 877 C C . LEU A 1 107 ? -3.988 3.660 -2.925 1.00 95.69 107 LEU A C 1
ATOM 879 O O . LEU A 1 107 ? -3.981 4.732 -2.321 1.00 95.69 107 LEU A O 1
ATOM 883 N N . TRP A 1 108 ? -4.954 3.338 -3.787 1.00 95.31 108 TRP A N 1
ATOM 884 C CA . TRP A 1 108 ? -6.107 4.199 -4.050 1.00 95.31 108 TRP A CA 1
ATOM 885 C C . TRP A 1 108 ? -6.988 4.363 -2.815 1.00 95.31 108 TRP A C 1
ATOM 887 O O . TRP A 1 108 ? -7.343 5.494 -2.462 1.00 95.31 108 TRP A O 1
ATOM 897 N N . ALA A 1 109 ? -7.304 3.261 -2.133 1.00 96.69 109 ALA A N 1
ATOM 898 C CA . ALA A 1 109 ? -8.111 3.276 -0.920 1.00 96.69 109 ALA A CA 1
ATOM 899 C C . ALA A 1 109 ? -7.435 4.073 0.206 1.00 96.69 109 ALA A C 1
ATOM 901 O O . 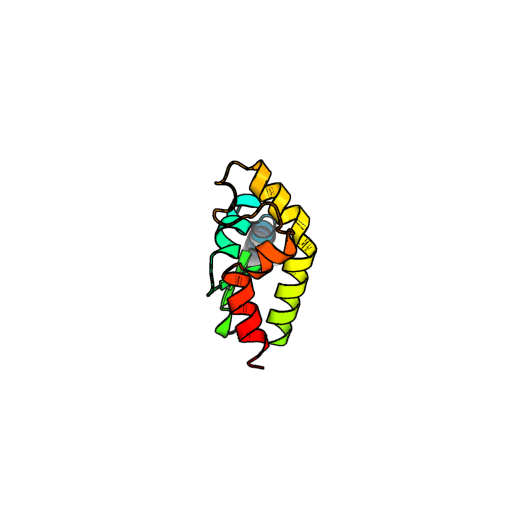ALA A 1 109 ? -8.058 4.967 0.790 1.00 96.69 109 ALA A O 1
ATOM 902 N N . LEU A 1 110 ? -6.143 3.826 0.443 1.00 96.88 110 LEU A N 1
ATOM 903 C CA . LEU A 1 110 ? -5.343 4.566 1.420 1.00 96.88 110 LEU A CA 1
ATOM 904 C C . LEU A 1 110 ? -5.271 6.057 1.077 1.00 96.88 110 LEU A C 1
ATOM 906 O O . LEU A 1 110 ? -5.490 6.900 1.946 1.00 96.88 110 LEU A O 1
ATOM 910 N N . ALA A 1 111 ? -5.013 6.407 -0.188 1.00 96.56 111 ALA A N 1
ATOM 911 C CA . ALA A 1 111 ? -4.911 7.801 -0.614 1.00 96.56 111 ALA A CA 1
ATOM 912 C C . ALA A 1 111 ? -6.255 8.530 -0.496 1.00 96.56 111 ALA A C 1
ATOM 914 O O . ALA A 1 111 ? -6.297 9.700 -0.117 1.00 96.56 111 ALA A O 1
ATOM 915 N N . ARG A 1 112 ? -7.366 7.847 -0.798 1.00 96.44 112 ARG A N 1
ATOM 916 C CA . ARG A 1 112 ? -8.716 8.373 -0.575 1.00 96.44 112 ARG A CA 1
ATOM 917 C C . ARG A 1 112 ? -8.945 8.657 0.906 1.00 96.44 112 ARG A C 1
ATOM 919 O O . ARG A 1 112 ? -9.360 9.766 1.230 1.00 96.44 112 ARG A O 1
ATOM 926 N N . ARG A 1 113 ? -8.637 7.703 1.788 1.00 96.44 113 ARG A N 1
ATOM 927 C CA . ARG A 1 113 ? -8.826 7.858 3.236 1.00 96.44 113 ARG A CA 1
ATOM 928 C C . ARG A 1 113 ? -7.943 8.952 3.834 1.00 96.44 113 ARG A C 1
ATOM 930 O O . ARG A 1 113 ? -8.415 9.717 4.673 1.00 96.44 113 ARG A O 1
ATOM 937 N N . ALA A 1 114 ? -6.695 9.058 3.382 1.00 95.81 114 ALA A N 1
ATOM 938 C CA . ALA A 1 114 ? -5.745 10.074 3.830 1.00 95.81 114 ALA A CA 1
ATOM 939 C C . ALA A 1 114 ? -6.219 11.511 3.543 1.00 95.81 114 ALA A C 1
ATOM 941 O O . ALA A 1 114 ? -5.882 12.427 4.286 1.00 95.81 114 ALA A O 1
ATOM 942 N N . ARG A 1 115 ? -7.026 11.715 2.491 1.00 95.06 115 ARG A N 1
ATOM 943 C CA . ARG A 1 115 ? -7.614 13.022 2.137 1.00 95.06 115 ARG A CA 1
ATOM 944 C C . ARG A 1 115 ? -8.894 13.368 2.904 1.00 95.06 115 ARG A C 1
ATOM 946 O O . ARG A 1 115 ? -9.389 14.477 2.757 1.00 95.06 115 ARG A O 1
ATOM 953 N N . GLN A 1 116 ? -9.458 12.424 3.655 1.00 89.56 116 GLN A N 1
ATOM 954 C CA . GLN A 1 116 ? -10.716 12.587 4.397 1.00 89.56 116 GLN A CA 1
ATOM 955 C C . GLN A 1 116 ? -10.495 12.972 5.873 1.00 89.56 116 GLN A C 1
ATOM 957 O O . GLN A 1 116 ? -11.430 12.874 6.664 1.00 89.56 116 GLN A O 1
ATOM 962 N N . GLY A 1 117 ? -9.262 13.331 6.254 1.00 61.25 117 GLY A N 1
ATOM 963 C CA . GLY A 1 117 ? -8.888 13.762 7.607 1.00 61.25 117 GLY A CA 1
ATOM 964 C C . GLY A 1 117 ? -8.930 15.268 7.796 1.00 61.25 117 GLY A C 1
ATOM 965 O O . GLY A 1 117 ? -8.663 15.986 6.807 1.00 61.25 117 GLY A O 1
#

pLDDT: mean 81.9, std 13.28, range [53.16, 96.88]

Foldseek 3Di:
DDPVVVVVVVVVVVVVVVVVVLQPQDPDDPLRCLVVQLQDQFWDQDRSRDTDGLLPDDLVVLVVVLVVCLVCQVVNQVSNVVPPVPNPPPDDPPDDSNNVSCPGNHVVNSNVSNVVD

Organism: NCBI:txid2831970

Radius of gyration: 19.58 Å; chains: 1; bounding box: 24×40×69 Å

Sequence (117 aa):
MSPAKMMSEKAAEQVRKADALRLQRPTWSFDDHWVNLLNQEEVWRDRYDRAHRIEEMEASYCSNVIGFVMSQADGVVETLMMTNSDEPTDWHQSDTPEKWLARRPLLWALARRARQG

Secondary structure (DSSP, 8-state):
--HHHHHHHHHHHHHHHHHHHHTTS-SS-HHHHHHHHHT-SSEEE-TT--EEEGGGS-HHHHHHHHHHHHHTHHHHHHHHHHT-S---TT--TT--HHHHHHTSHHHHHHHHHHTT-